Protein AF-A0AAD4QXU1-F1 (afdb_monomer)

pLDDT: mean 72.32, std 14.06, range [35.84, 91.19]

Sequence (161 aa):
MSSNSGPKRVSSQSSTFWQMTSQSILILLACIIAISSIPACDALACYVSEGDLAVIEENPEWTYCVMTPKTGSKANGTRFGVGPKNDDLGFINANFNVNMPFYRLIAFCYLEKYNLHLLMRASAEVTLRCICNYDLCNAETELYKYFATLGEESMFRGDRK

Secondary structure (DSSP, 8-state):
-----PPPPPPS-HHHHHHHHHHHHHHHHHHHHHHHTS---PPPEEEEEETTEEEEEE-TT--EEEEEPPSSSS-PPEEEEE-TTTS-HHHHHHHHT--BTTB---EEEEEEEE-THHHH-PPPEEEEEEEESSHHHHH-TTHHHHHHHHHHHHHHHHT--

Foldseek 3Di:
DDDDDDDDDDDPPPPVVVVVVVVVVVVVVVVVVVVVPPPPPQFDWAFADDDQDTDIDGDNQFQKKKWWADADDDGGTGIDTDHPVRDDCPVVCVVQVPDDPPDGDFKDKDKDWAPCCVPPVDDIDIIIMMIGRDCVVRPDPCVSVVVNVVVVVVVVVVPPD

Organism: NCBI:txid166010

Nearest PDB structures (foldseek):
  5a76-assembly4_G  TM=4.125E-01  e=1.089E+00  Human gammaherpesvirus 8
  8d96-assembly1_C  TM=2.150E-01  e=1.027E+00  Homo sapiens

Structure (mmCIF, N/CA/C/O backbone):
data_AF-A0AAD4QXU1-F1
#
_entry.id   AF-A0AAD4QXU1-F1
#
loop_
_atom_site.group_PDB
_atom_site.id
_atom_site.type_symbol
_atom_site.label_atom_id
_atom_site.label_alt_id
_atom_site.label_comp_id
_atom_site.label_asym_id
_atom_site.label_entity_id
_atom_site.label_seq_id
_atom_site.pdbx_PDB_ins_code
_atom_site.Cartn_x
_atom_site.Cartn_y
_atom_site.Cartn_z
_atom_site.occupancy
_atom_site.B_iso_or_equiv
_atom_site.auth_seq_id
_atom_site.auth_comp_id
_atom_site.auth_asym_id
_atom_site.auth_atom_id
_atom_site.pdbx_PDB_model_num
ATOM 1 N N . MET A 1 1 ? 79.112 -15.560 -65.869 1.00 43.59 1 MET A N 1
ATOM 2 C CA . MET A 1 1 ? 78.448 -15.058 -64.646 1.00 43.59 1 MET A CA 1
ATOM 3 C C . MET A 1 1 ? 76.968 -15.381 -64.778 1.00 43.59 1 MET A C 1
ATOM 5 O O . MET A 1 1 ? 76.332 -14.836 -65.667 1.00 43.59 1 MET A O 1
ATOM 9 N N . SER A 1 2 ? 76.472 -16.354 -64.010 1.00 42.34 2 SER A N 1
ATOM 10 C CA . SER A 1 2 ? 75.096 -16.866 -64.109 1.00 42.34 2 SER A CA 1
ATOM 11 C C . SER A 1 2 ? 74.247 -16.232 -63.006 1.00 42.34 2 SER A C 1
ATOM 13 O O . SER A 1 2 ? 74.587 -16.367 -61.833 1.00 42.34 2 SER A O 1
ATOM 15 N N . SER A 1 3 ? 73.194 -15.505 -63.381 1.00 45.94 3 SER A N 1
ATOM 16 C CA . SER A 1 3 ? 72.245 -14.876 -62.454 1.00 45.94 3 SER A CA 1
ATOM 17 C C . SER A 1 3 ? 71.075 -15.828 -62.221 1.00 45.94 3 SER A C 1
ATOM 19 O O . SER A 1 3 ? 70.400 -16.215 -63.172 1.00 45.94 3 SER A O 1
ATOM 21 N N . ASN A 1 4 ? 70.860 -16.224 -60.968 1.00 50.38 4 ASN A N 1
ATOM 22 C CA . ASN A 1 4 ? 69.797 -17.134 -60.557 1.00 50.38 4 ASN A CA 1
ATOM 23 C C . ASN A 1 4 ? 68.785 -16.343 -59.710 1.00 50.38 4 ASN A C 1
ATOM 25 O O . ASN A 1 4 ? 69.089 -15.964 -58.580 1.00 50.38 4 ASN A O 1
ATOM 29 N N . SER A 1 5 ? 67.602 -16.048 -60.254 1.00 55.53 5 SER A N 1
ATOM 30 C CA . SER A 1 5 ? 66.520 -15.359 -59.536 1.00 55.53 5 SER A CA 1
ATOM 31 C C . SER A 1 5 ? 65.493 -16.370 -59.028 1.00 55.53 5 SER A C 1
ATOM 33 O O . SER A 1 5 ? 64.634 -16.828 -59.780 1.00 55.53 5 SER A O 1
ATOM 35 N N . GLY A 1 6 ? 65.592 -16.718 -57.745 1.00 55.97 6 GLY A N 1
ATOM 36 C CA . GLY A 1 6 ? 64.597 -17.528 -57.040 1.00 55.97 6 GLY A CA 1
ATOM 37 C C . GLY A 1 6 ? 63.299 -16.755 -56.732 1.00 55.97 6 GLY A C 1
ATOM 38 O O . GLY A 1 6 ? 63.322 -15.524 -56.635 1.00 55.97 6 GLY A O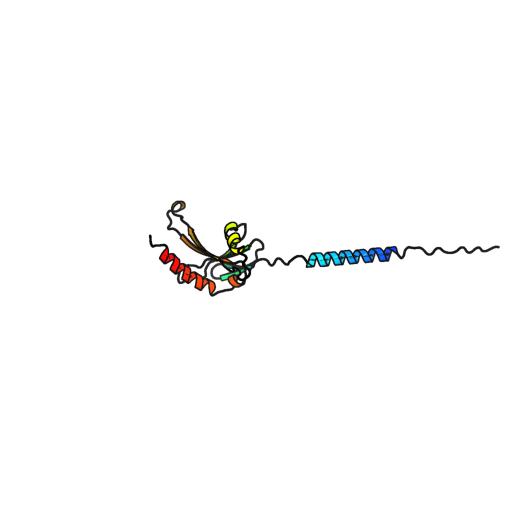 1
ATOM 39 N N . PRO A 1 7 ? 62.160 -17.452 -56.557 1.00 55.56 7 PRO A N 1
ATOM 40 C CA . PRO A 1 7 ? 60.860 -16.820 -56.356 1.00 55.56 7 PRO A CA 1
ATOM 41 C C . PRO A 1 7 ? 60.697 -16.290 -54.923 1.00 55.56 7 PRO A C 1
ATOM 43 O O . PRO A 1 7 ? 61.003 -16.968 -53.941 1.00 55.56 7 PRO A O 1
ATOM 46 N N . LYS A 1 8 ? 60.168 -15.066 -54.801 1.00 58.03 8 LYS A N 1
ATOM 47 C CA . LYS A 1 8 ? 59.802 -14.445 -53.520 1.00 58.03 8 LYS A CA 1
ATOM 48 C C . LYS A 1 8 ? 58.532 -15.105 -52.966 1.00 58.03 8 LYS A C 1
ATOM 50 O O . LYS A 1 8 ? 57.484 -15.054 -53.603 1.00 58.03 8 LYS A O 1
ATOM 55 N N . ARG A 1 9 ? 58.615 -15.695 -51.766 1.00 56.28 9 ARG A N 1
ATOM 56 C CA . ARG A 1 9 ? 57.444 -16.131 -50.983 1.00 56.28 9 ARG A CA 1
ATOM 57 C C . ARG A 1 9 ? 56.621 -14.909 -50.572 1.00 56.28 9 ARG A C 1
ATOM 59 O O . ARG A 1 9 ? 57.121 -14.057 -49.844 1.00 56.28 9 ARG A O 1
ATOM 66 N N . VAL A 1 10 ? 55.364 -14.861 -51.000 1.00 59.19 10 VAL A N 1
ATOM 67 C CA . VAL A 1 10 ? 54.347 -13.949 -50.459 1.00 59.19 10 VAL A CA 1
ATOM 68 C C . VAL A 1 10 ? 53.849 -14.545 -49.139 1.00 59.19 10 VAL A C 1
ATOM 70 O O . VAL A 1 10 ? 53.442 -15.705 -49.090 1.00 59.19 10 VAL A O 1
ATOM 73 N N . SER A 1 11 ? 53.972 -13.784 -48.054 1.00 56.53 11 SER A N 1
ATOM 74 C CA . SER A 1 11 ? 53.667 -14.195 -46.683 1.00 56.53 11 SER A CA 1
ATOM 75 C C . SER A 1 11 ? 52.157 -14.277 -46.423 1.00 56.53 11 SER A C 1
ATOM 77 O O . SER A 1 11 ? 51.398 -13.359 -46.724 1.00 56.53 11 SER A O 1
ATOM 79 N N . SER A 1 12 ? 51.719 -15.376 -45.802 1.00 53.91 12 SER A N 1
ATOM 80 C CA . SER A 1 12 ? 50.328 -15.690 -45.435 1.00 53.91 12 SER A CA 1
ATOM 81 C C . SER A 1 12 ? 49.829 -14.938 -44.184 1.00 53.91 12 SER A C 1
ATOM 83 O O . SER A 1 12 ? 49.201 -15.532 -43.311 1.00 53.91 12 SER A O 1
ATOM 85 N N . GLN A 1 13 ? 50.162 -13.654 -44.034 1.00 53.97 13 GLN A N 1
ATOM 86 C CA . GLN A 1 13 ? 49.858 -12.886 -42.814 1.00 53.97 13 GLN A CA 1
ATOM 87 C C . GLN A 1 13 ? 48.540 -12.097 -42.872 1.00 53.97 13 GLN A C 1
ATOM 89 O O . GLN A 1 13 ? 48.105 -11.577 -41.850 1.00 53.97 13 GLN A O 1
ATOM 94 N N . SER A 1 14 ? 47.872 -12.011 -44.026 1.00 54.12 14 SER A N 1
ATOM 95 C CA . SER A 1 14 ? 46.643 -11.215 -44.156 1.00 54.12 14 SER A CA 1
ATOM 96 C C . SER A 1 14 ? 45.371 -11.934 -43.694 1.00 54.12 14 SER A C 1
ATOM 98 O O . SER A 1 14 ? 44.397 -11.263 -43.372 1.00 54.12 14 SER A O 1
ATOM 100 N N . SER A 1 15 ? 45.342 -13.269 -43.628 1.00 54.56 15 SER A N 1
ATOM 101 C CA . SER A 1 15 ? 44.111 -14.028 -43.345 1.00 54.56 15 SER A CA 1
ATOM 102 C C . SER A 1 15 ? 43.728 -14.078 -41.862 1.00 54.56 15 SER A C 1
ATOM 104 O O . SER A 1 15 ? 42.543 -14.141 -41.541 1.00 54.56 15 SER A O 1
ATOM 106 N N . THR A 1 16 ? 44.697 -13.999 -40.950 1.00 54.22 16 THR A N 1
ATOM 107 C CA . THR A 1 16 ? 44.458 -14.058 -39.497 1.00 54.22 16 THR A CA 1
ATOM 108 C C . THR A 1 16 ? 43.885 -12.754 -38.939 1.00 54.22 16 THR A C 1
ATOM 110 O O . THR A 1 16 ? 43.084 -12.782 -38.006 1.00 54.22 16 THR A O 1
ATOM 113 N N . PHE A 1 17 ? 44.222 -11.610 -39.541 1.00 53.94 17 PHE A N 1
ATOM 114 C CA . PHE A 1 17 ? 43.748 -10.297 -39.091 1.00 53.94 17 PHE A CA 1
ATOM 115 C C . PHE A 1 17 ? 42.233 -10.107 -39.307 1.00 53.94 17 PHE A C 1
ATOM 117 O O . PHE A 1 17 ? 41.547 -9.580 -38.435 1.00 53.94 17 PHE A O 1
ATOM 124 N N . TRP A 1 18 ? 41.681 -10.618 -40.414 1.00 51.47 18 TRP A N 1
ATOM 125 C CA . TRP A 1 18 ? 40.233 -10.589 -40.682 1.00 51.47 18 TRP A CA 1
ATOM 126 C C . TRP A 1 18 ? 39.431 -11.576 -39.816 1.00 51.47 18 TRP A C 1
ATOM 128 O O . TRP A 1 18 ? 38.261 -11.333 -39.525 1.00 51.47 18 TRP A O 1
ATOM 138 N N . GLN A 1 19 ? 40.048 -12.672 -39.359 1.00 59.00 19 GLN A N 1
ATOM 139 C CA . GLN A 1 19 ? 39.394 -13.626 -38.453 1.00 59.00 19 GLN A CA 1
ATOM 140 C C . GLN A 1 19 ? 39.253 -13.081 -37.023 1.00 59.00 19 GLN A C 1
ATOM 142 O O . GLN A 1 19 ? 38.236 -13.334 -36.377 1.00 59.00 19 GLN A O 1
ATOM 147 N N . MET A 1 20 ? 40.219 -12.293 -36.536 1.00 57.62 20 MET A N 1
ATOM 148 C CA . MET A 1 20 ? 40.159 -11.710 -35.186 1.00 57.62 20 MET A CA 1
ATOM 149 C C . MET A 1 20 ? 39.104 -10.599 -35.055 1.00 57.62 20 MET A C 1
ATOM 151 O O . MET A 1 20 ? 38.430 -10.495 -34.026 1.00 57.62 20 MET A O 1
ATOM 155 N N . THR A 1 21 ? 38.903 -9.787 -36.095 1.00 63.03 21 THR A N 1
ATOM 156 C CA . THR A 1 21 ? 37.897 -8.710 -36.078 1.00 63.03 21 THR A CA 1
ATOM 157 C C . THR A 1 21 ? 36.467 -9.250 -36.158 1.00 63.03 21 THR A C 1
ATOM 159 O O . THR A 1 21 ? 35.589 -8.760 -35.448 1.00 63.03 21 THR A O 1
ATOM 162 N N . SER A 1 22 ? 36.233 -10.315 -36.933 1.00 66.62 22 SER A N 1
ATOM 163 C CA . SER A 1 22 ? 34.914 -10.953 -37.053 1.00 66.62 22 SER A CA 1
ATOM 164 C C . SER A 1 22 ? 34.420 -11.576 -35.743 1.00 66.62 22 SER A C 1
ATOM 166 O O . SER A 1 22 ? 33.237 -11.449 -35.428 1.00 66.62 22 SER A O 1
ATOM 168 N N . GLN A 1 23 ? 35.295 -12.229 -34.970 1.00 74.75 23 GLN A N 1
ATOM 169 C CA . GLN A 1 23 ? 34.904 -12.806 -33.676 1.00 74.75 23 GLN A CA 1
ATOM 170 C C . GLN A 1 23 ? 34.597 -11.725 -32.637 1.00 74.75 23 GLN A C 1
ATOM 172 O O . GLN A 1 23 ? 33.653 -11.861 -31.862 1.00 74.75 23 GLN A O 1
ATOM 177 N N . SER A 1 24 ? 35.345 -10.623 -32.668 1.00 80.56 24 SER A N 1
ATOM 178 C CA . SER A 1 24 ? 35.163 -9.511 -31.731 1.00 80.56 24 SER A CA 1
ATOM 179 C C . SER A 1 24 ? 33.801 -8.826 -31.918 1.00 80.56 24 SER A C 1
ATOM 181 O O . SER A 1 24 ? 33.140 -8.489 -30.940 1.00 80.56 24 SER A O 1
ATOM 183 N N . ILE A 1 25 ? 33.339 -8.686 -33.168 1.00 84.12 25 ILE A N 1
ATOM 184 C CA . ILE A 1 25 ? 32.025 -8.108 -33.494 1.00 84.12 25 ILE A CA 1
ATOM 185 C C . ILE A 1 25 ? 30.879 -9.014 -33.020 1.00 84.12 25 ILE A C 1
ATOM 187 O O . ILE A 1 25 ? 29.903 -8.517 -32.462 1.00 84.12 25 ILE A O 1
ATOM 191 N N . LEU A 1 26 ? 30.999 -10.334 -33.200 1.00 84.94 26 LEU A N 1
ATOM 192 C CA . LEU A 1 26 ? 29.975 -11.293 -32.765 1.00 84.94 26 LEU A CA 1
ATOM 193 C C . LEU A 1 26 ? 29.814 -11.320 -31.241 1.00 84.94 26 LEU A C 1
ATOM 195 O O . LEU A 1 26 ? 28.688 -11.369 -30.750 1.00 84.94 26 LEU A O 1
ATOM 199 N N . ILE A 1 27 ? 30.920 -11.232 -30.497 1.00 87.56 27 ILE A N 1
ATOM 200 C CA . ILE A 1 27 ? 30.891 -11.140 -29.030 1.00 87.56 27 ILE A CA 1
ATOM 201 C C . ILE A 1 27 ? 30.205 -9.841 -28.595 1.00 87.56 27 ILE A C 1
ATOM 203 O O . ILE A 1 27 ? 29.340 -9.869 -27.722 1.00 87.56 27 ILE A O 1
ATOM 207 N N . LEU A 1 28 ? 30.524 -8.715 -29.240 1.00 86.88 28 LEU A N 1
ATOM 208 C CA . LEU A 1 28 ? 29.908 -7.426 -28.923 1.00 86.88 28 LEU A CA 1
ATOM 209 C C . LEU A 1 28 ? 28.386 -7.446 -29.150 1.00 86.88 28 LEU A C 1
ATOM 211 O O . LEU A 1 28 ? 27.625 -6.976 -28.307 1.00 86.88 28 LEU A O 1
ATOM 215 N N . LEU A 1 29 ? 27.939 -8.037 -30.263 1.00 88.44 29 LEU A N 1
ATOM 216 C CA . LEU A 1 29 ? 26.520 -8.204 -30.591 1.00 88.44 29 LEU A CA 1
ATOM 217 C C . LEU A 1 29 ? 25.798 -9.105 -29.583 1.00 88.44 29 LEU A C 1
ATOM 219 O O . LEU A 1 29 ? 24.711 -8.756 -29.126 1.00 88.44 29 LEU A O 1
ATOM 223 N N . ALA A 1 30 ? 26.414 -10.222 -29.190 1.00 88.06 30 ALA A N 1
ATOM 224 C CA . ALA A 1 30 ? 25.865 -11.105 -28.164 1.00 88.06 30 ALA A CA 1
ATOM 225 C C . ALA A 1 30 ? 25.725 -10.390 -26.808 1.00 88.06 30 ALA A C 1
ATOM 227 O O . ALA A 1 30 ? 24.705 -10.547 -26.138 1.00 88.06 30 ALA A O 1
ATOM 228 N N . CYS A 1 31 ? 26.694 -9.549 -26.429 1.00 87.06 31 CYS A N 1
ATOM 229 C CA . CYS A 1 31 ? 26.612 -8.738 -25.215 1.00 87.06 31 CYS A CA 1
ATOM 230 C C . CYS A 1 31 ? 25.475 -7.706 -25.272 1.00 87.06 31 CYS A C 1
ATOM 232 O O . CYS A 1 31 ? 24.747 -7.565 -24.296 1.00 87.06 31 CYS A O 1
ATOM 234 N N . ILE A 1 32 ? 25.272 -7.017 -26.400 1.00 87.00 32 ILE A N 1
ATOM 235 C CA . ILE A 1 32 ? 24.180 -6.035 -26.548 1.00 87.00 32 ILE A CA 1
ATOM 236 C C . ILE A 1 32 ? 22.807 -6.720 -26.453 1.00 87.00 32 ILE A C 1
ATOM 238 O O . ILE A 1 32 ? 21.900 -6.212 -25.789 1.00 87.00 32 ILE A O 1
ATOM 242 N N . ILE A 1 33 ? 22.655 -7.897 -27.068 1.00 86.25 33 ILE A N 1
ATOM 243 C CA . ILE A 1 33 ? 21.421 -8.692 -26.977 1.00 86.25 33 ILE A CA 1
ATOM 244 C C . ILE A 1 33 ? 21.185 -9.149 -25.530 1.00 86.25 33 ILE A C 1
ATOM 246 O O . ILE A 1 33 ? 20.078 -9.013 -25.019 1.00 86.25 33 ILE A O 1
ATOM 250 N N . ALA A 1 34 ? 22.228 -9.612 -24.835 1.00 83.62 34 ALA A N 1
ATOM 251 C CA . ALA A 1 34 ? 22.117 -10.008 -23.433 1.00 83.62 34 ALA A CA 1
ATOM 252 C C . ALA A 1 34 ? 21.718 -8.830 -22.523 1.00 83.62 34 ALA A C 1
ATOM 254 O O . ALA A 1 34 ? 20.830 -8.979 -21.687 1.00 83.62 34 ALA A O 1
ATOM 255 N N . ILE A 1 35 ? 22.306 -7.645 -22.719 1.00 81.75 35 ILE A N 1
ATOM 256 C CA . ILE A 1 35 ? 22.004 -6.449 -21.913 1.00 81.75 35 ILE A CA 1
ATOM 257 C C . ILE A 1 35 ? 20.577 -5.946 -22.171 1.00 81.75 35 ILE A C 1
ATOM 259 O O . ILE A 1 35 ? 19.877 -5.590 -21.230 1.00 81.75 35 ILE A O 1
ATOM 263 N N . SER A 1 36 ? 20.117 -5.959 -23.426 1.00 76.94 36 SER A N 1
ATOM 264 C CA . SER A 1 36 ? 18.747 -5.542 -23.778 1.00 76.94 36 SER A CA 1
ATOM 265 C C . SER A 1 36 ? 17.662 -6.531 -23.339 1.00 76.94 36 SER A C 1
ATOM 267 O O . SER A 1 36 ? 16.491 -6.167 -23.293 1.00 76.94 36 SER A O 1
ATOM 269 N N . SER A 1 37 ? 18.038 -7.764 -22.988 1.00 73.75 37 SER A N 1
ATOM 270 C CA . SER A 1 37 ? 17.118 -8.775 -22.454 1.00 73.75 37 SER A CA 1
ATOM 271 C C . SER A 1 37 ? 16.930 -8.721 -20.935 1.00 73.75 37 SER A C 1
ATOM 273 O O . SER A 1 37 ? 16.131 -9.489 -20.399 1.00 73.75 37 SER A O 1
ATOM 275 N N . ILE A 1 38 ? 17.632 -7.825 -20.232 1.00 75.62 38 ILE A N 1
ATOM 276 C CA . ILE A 1 38 ? 17.390 -7.591 -18.807 1.00 75.62 38 ILE A CA 1
ATOM 277 C C . ILE A 1 38 ? 16.094 -6.775 -18.706 1.00 75.62 38 ILE A C 1
ATOM 279 O O . ILE A 1 38 ? 16.072 -5.640 -19.189 1.00 75.62 38 ILE A O 1
ATOM 283 N N . PRO A 1 39 ? 15.006 -7.316 -18.128 1.00 66.88 39 PRO A N 1
ATOM 284 C CA . PRO A 1 39 ? 13.792 -6.538 -17.932 1.00 66.88 39 PRO A CA 1
ATOM 285 C C . PRO A 1 39 ? 14.134 -5.301 -17.100 1.00 66.88 39 PRO A C 1
ATOM 287 O O . PRO A 1 39 ? 14.783 -5.417 -16.057 1.00 66.88 39 PRO A O 1
ATOM 290 N N . ALA A 1 40 ? 13.722 -4.123 -17.574 1.00 60.91 40 ALA A N 1
ATOM 291 C CA . ALA A 1 40 ? 13.774 -2.916 -16.766 1.00 60.91 40 ALA A CA 1
ATOM 292 C C . ALA A 1 40 ? 12.937 -3.182 -15.510 1.00 60.91 40 ALA A C 1
ATOM 294 O O . ALA A 1 40 ? 11.732 -3.423 -15.592 1.00 60.91 40 ALA A O 1
ATOM 295 N N . CYS A 1 41 ? 13.606 -3.255 -14.363 1.00 60.62 41 CYS A N 1
ATOM 296 C CA . CYS A 1 41 ? 12.940 -3.363 -13.080 1.00 60.62 41 CYS A CA 1
ATOM 297 C C . CYS A 1 41 ? 12.528 -1.939 -12.715 1.00 60.62 41 CYS A C 1
ATOM 299 O O . CYS A 1 41 ? 13.311 -1.218 -12.097 1.00 60.62 41 CYS A O 1
ATOM 301 N N . ASP A 1 42 ? 11.362 -1.505 -13.195 1.00 66.88 42 ASP A N 1
ATOM 302 C CA . ASP A 1 42 ? 10.776 -0.253 -12.727 1.00 66.88 42 ASP A CA 1
ATOM 303 C C . ASP A 1 42 ? 10.586 -0.393 -11.214 1.00 66.88 42 ASP A C 1
ATOM 305 O O . ASP A 1 42 ? 9.891 -1.295 -10.733 1.00 66.88 42 ASP A O 1
ATOM 309 N N . ALA A 1 43 ? 11.298 0.441 -10.456 1.00 70.44 43 ALA A N 1
ATOM 310 C CA . ALA A 1 43 ? 11.132 0.491 -9.016 1.00 70.44 43 ALA A CA 1
ATOM 311 C C . ALA A 1 43 ? 9.721 1.009 -8.721 1.00 70.44 43 ALA A C 1
ATOM 313 O O . ALA A 1 43 ? 9.257 1.961 -9.346 1.00 70.44 43 ALA A O 1
ATOM 314 N N . LEU A 1 44 ? 9.028 0.371 -7.780 1.00 81.50 44 LEU A N 1
ATOM 315 C CA . LEU A 1 44 ? 7.690 0.797 -7.391 1.00 81.50 44 LEU A CA 1
ATOM 316 C C . LEU A 1 44 ? 7.751 2.207 -6.781 1.00 81.50 44 LEU A C 1
ATOM 318 O O . LEU A 1 44 ? 8.489 2.439 -5.819 1.00 81.50 44 LEU A O 1
ATOM 322 N N . ALA A 1 45 ? 6.945 3.122 -7.320 1.00 85.12 45 ALA A N 1
ATOM 323 C CA . ALA A 1 45 ? 6.798 4.485 -6.824 1.00 85.12 45 ALA A CA 1
ATOM 324 C C . ALA A 1 45 ? 5.536 4.594 -5.953 1.00 85.12 45 ALA A C 1
ATOM 326 O O . ALA A 1 45 ? 4.422 4.382 -6.435 1.00 85.12 45 ALA A O 1
ATOM 327 N N . CYS A 1 46 ? 5.682 4.939 -4.674 1.00 85.38 46 CYS A N 1
ATOM 328 C CA . CYS A 1 46 ? 4.561 5.096 -3.744 1.00 85.38 46 CYS A CA 1
ATOM 329 C C . CYS A 1 46 ? 4.349 6.565 -3.373 1.00 85.38 46 CYS A C 1
ATOM 331 O O . CYS A 1 46 ? 5.310 7.312 -3.210 1.00 85.38 46 CYS A O 1
ATOM 333 N N . TYR A 1 47 ? 3.095 6.974 -3.145 1.00 84.94 47 TYR A N 1
ATOM 334 C CA . TYR A 1 47 ? 2.862 8.229 -2.428 1.00 84.94 47 TYR A CA 1
ATOM 335 C C . TYR A 1 47 ? 3.197 8.038 -0.952 1.00 84.94 47 TYR A C 1
ATOM 337 O O . TYR A 1 47 ? 2.716 7.099 -0.317 1.00 84.94 47 TYR A O 1
ATOM 345 N N . VAL A 1 48 ? 3.972 8.959 -0.401 1.00 82.88 48 VAL A N 1
ATOM 346 C CA . VAL A 1 48 ? 4.351 9.016 1.004 1.00 82.88 48 VAL A CA 1
ATOM 347 C C . VAL A 1 48 ? 3.787 10.299 1.601 1.00 82.88 48 VAL A C 1
ATOM 349 O O . VAL A 1 48 ? 3.904 11.379 1.017 1.00 82.88 48 VAL A O 1
ATOM 352 N N . SER A 1 49 ? 3.107 10.179 2.740 1.00 82.88 49 SER A N 1
ATOM 353 C CA . SER A 1 49 ? 2.573 11.343 3.451 1.00 82.88 49 SER A CA 1
ATOM 354 C C . SER A 1 49 ? 3.687 12.015 4.261 1.00 82.88 49 SER A C 1
ATOM 356 O O . SER A 1 49 ? 4.065 11.518 5.321 1.00 82.88 49 SER A O 1
ATOM 358 N N . GLU A 1 50 ? 4.173 13.167 3.796 1.00 79.75 50 GLU A N 1
ATOM 359 C CA . GLU A 1 50 ? 5.104 14.036 4.523 1.00 79.75 50 GLU A CA 1
ATOM 360 C C . GLU A 1 50 ? 4.354 15.265 5.059 1.00 79.75 50 GLU A C 1
ATOM 362 O O . GLU A 1 50 ? 4.101 16.246 4.354 1.00 79.75 50 GLU A O 1
ATOM 367 N N . GLY A 1 51 ? 3.951 15.207 6.332 1.00 76.88 51 GLY A N 1
ATOM 368 C CA . GLY A 1 51 ? 3.107 16.241 6.935 1.00 76.88 51 GLY A CA 1
ATOM 369 C C . GLY A 1 51 ? 1.720 16.284 6.284 1.00 76.88 51 GLY A C 1
ATOM 370 O O . GLY A 1 51 ? 1.003 15.285 6.292 1.00 76.88 51 GLY A O 1
ATOM 371 N N . ASP A 1 52 ? 1.346 17.440 5.728 1.00 69.19 52 ASP A N 1
ATOM 372 C CA . ASP A 1 52 ? 0.067 17.632 5.026 1.00 69.19 52 ASP A CA 1
ATOM 373 C C . ASP A 1 52 ? 0.148 17.333 3.515 1.00 69.19 52 ASP A C 1
ATOM 375 O O . ASP A 1 52 ? -0.876 17.354 2.822 1.00 69.19 52 ASP A O 1
ATOM 379 N N . LEU A 1 53 ? 1.348 17.047 2.995 1.00 71.31 53 LEU A N 1
ATOM 380 C CA . LEU A 1 53 ? 1.609 16.823 1.574 1.00 71.31 53 LEU A CA 1
ATOM 381 C C . LEU A 1 53 ? 1.782 15.333 1.259 1.00 71.31 53 LEU A C 1
ATOM 383 O O . LEU A 1 53 ? 2.202 14.541 2.100 1.00 71.31 53 LEU A O 1
ATOM 387 N N . ALA A 1 54 ? 1.465 14.961 0.019 1.00 76.06 54 ALA A N 1
ATOM 388 C CA . ALA A 1 54 ? 1.789 13.652 -0.535 1.00 76.06 54 ALA A CA 1
ATOM 389 C C . ALA A 1 54 ? 2.916 13.823 -1.560 1.00 76.06 54 ALA A C 1
ATOM 391 O O . ALA A 1 54 ? 2.737 14.531 -2.553 1.00 76.06 54 ALA A O 1
ATOM 392 N N . VAL A 1 55 ? 4.058 13.189 -1.310 1.00 84.31 55 VAL A N 1
ATOM 393 C CA . VAL A 1 55 ? 5.210 13.145 -2.224 1.00 84.31 55 VAL A CA 1
ATOM 394 C C . VAL A 1 55 ? 5.297 11.762 -2.857 1.00 84.31 55 VAL A C 1
ATOM 396 O O . VAL A 1 55 ? 4.829 10.800 -2.263 1.00 84.31 55 VAL A O 1
ATOM 399 N N . ILE A 1 56 ? 5.847 11.647 -4.063 1.00 85.38 56 ILE A N 1
ATOM 400 C CA . ILE A 1 56 ? 6.105 10.342 -4.686 1.00 85.38 56 ILE A CA 1
ATOM 401 C C . ILE A 1 56 ? 7.539 9.946 -4.341 1.00 85.38 56 ILE A C 1
ATOM 403 O O . ILE A 1 56 ? 8.460 10.715 -4.609 1.00 85.38 56 ILE A O 1
ATOM 407 N N . GLU A 1 57 ? 7.715 8.765 -3.758 1.00 87.81 57 GLU A N 1
ATOM 408 C CA . GLU A 1 57 ? 9.017 8.190 -3.427 1.00 87.81 57 GLU A CA 1
ATOM 409 C C . GLU A 1 57 ? 9.170 6.824 -4.101 1.00 87.81 57 GLU A C 1
ATOM 411 O O . GLU A 1 57 ? 8.263 5.989 -4.069 1.00 87.81 57 GLU A O 1
ATOM 416 N N . GLU A 1 58 ? 10.332 6.600 -4.706 1.00 86.56 58 GLU A N 1
ATOM 417 C CA . GLU A 1 58 ? 10.712 5.331 -5.317 1.00 86.56 58 GLU A CA 1
ATOM 418 C C . GLU A 1 58 ? 11.687 4.596 -4.407 1.00 86.56 58 GLU A C 1
ATOM 420 O O . GLU A 1 58 ? 12.727 5.135 -4.021 1.00 86.56 58 GLU A O 1
ATOM 425 N N . ASN A 1 59 ? 11.378 3.340 -4.095 1.00 86.38 59 ASN A N 1
ATOM 426 C CA . ASN A 1 59 ? 12.271 2.502 -3.311 1.00 86.38 59 ASN A CA 1
ATOM 427 C C . ASN A 1 59 ? 12.263 1.069 -3.861 1.00 86.38 59 ASN A C 1
ATOM 429 O O . ASN A 1 59 ? 11.219 0.412 -3.839 1.00 86.38 59 ASN A O 1
ATOM 433 N N . PRO A 1 60 ? 13.416 0.541 -4.312 1.00 86.25 60 PRO A N 1
ATOM 434 C CA . PRO A 1 60 ? 13.491 -0.796 -4.900 1.00 86.25 60 PRO A CA 1
ATOM 435 C C . PRO A 1 60 ? 13.217 -1.920 -3.890 1.00 86.25 60 PRO A C 1
ATOM 437 O O . PRO A 1 60 ? 13.027 -3.067 -4.283 1.00 86.25 60 PRO A O 1
ATOM 440 N N . GLU A 1 61 ? 13.224 -1.621 -2.590 1.00 87.81 61 GLU A N 1
ATOM 441 C CA . GLU A 1 61 ? 12.919 -2.591 -1.539 1.00 87.81 61 GLU A CA 1
ATOM 442 C C . GLU A 1 61 ? 11.418 -2.706 -1.260 1.00 87.81 61 GLU A C 1
ATOM 444 O O . GLU A 1 61 ? 10.999 -3.628 -0.556 1.00 87.81 61 GLU A O 1
ATOM 449 N N . TRP A 1 62 ? 10.603 -1.792 -1.792 1.00 89.94 62 TRP A N 1
ATOM 450 C CA . TRP A 1 62 ? 9.156 -1.838 -1.647 1.00 89.94 62 TRP A CA 1
ATOM 451 C C . TRP A 1 62 ? 8.524 -2.732 -2.705 1.00 89.94 62 TRP A C 1
ATOM 453 O O . TRP A 1 62 ? 8.882 -2.732 -3.878 1.00 89.94 62 TRP A O 1
ATOM 463 N N . THR A 1 63 ? 7.557 -3.521 -2.258 1.00 89.25 63 THR A N 1
ATOM 464 C CA . THR A 1 63 ? 6.771 -4.435 -3.092 1.00 89.25 63 THR A CA 1
ATOM 465 C C . THR A 1 63 ? 5.334 -3.946 -3.243 1.00 89.25 63 THR A C 1
ATOM 467 O O . THR A 1 63 ? 4.675 -4.268 -4.229 1.00 89.25 63 THR A O 1
ATOM 470 N N . TYR A 1 64 ? 4.849 -3.157 -2.282 1.00 89.56 64 TYR A N 1
ATOM 471 C CA . TYR A 1 64 ? 3.497 -2.619 -2.287 1.00 89.56 64 TYR A CA 1
ATOM 472 C C . TYR A 1 64 ? 3.467 -1.194 -1.756 1.00 89.56 64 TYR A C 1
ATOM 474 O O . TYR A 1 64 ? 4.337 -0.776 -0.995 1.00 89.56 64 TYR A O 1
ATOM 482 N N . CYS A 1 65 ? 2.404 -0.484 -2.099 1.00 88.88 65 CYS A N 1
ATOM 483 C CA . CYS A 1 65 ? 2.070 0.792 -1.499 1.00 88.88 65 CYS A CA 1
ATOM 484 C C . CYS A 1 65 ? 0.845 0.629 -0.609 1.00 88.88 65 CYS A C 1
ATOM 486 O O . CYS A 1 65 ? -0.075 -0.137 -0.910 1.00 88.88 65 CYS A O 1
ATOM 488 N N . VAL A 1 66 ? 0.849 1.347 0.504 1.00 87.75 66 VAL A N 1
ATOM 489 C CA . VAL A 1 66 ? -0.166 1.269 1.543 1.00 87.75 66 VAL A CA 1
ATOM 490 C C . VAL A 1 66 ? -0.833 2.619 1.697 1.00 87.75 66 VAL A C 1
ATOM 492 O O . VAL A 1 66 ? -0.176 3.658 1.707 1.00 87.75 66 VAL A O 1
ATOM 495 N N . MET A 1 67 ? -2.149 2.582 1.864 1.00 84.75 67 MET A N 1
ATOM 496 C CA . MET A 1 67 ? -2.958 3.719 2.258 1.00 84.75 67 MET A CA 1
ATOM 497 C C . MET A 1 67 ? -3.806 3.348 3.472 1.00 84.75 67 MET A C 1
ATOM 499 O O . MET A 1 67 ? -4.579 2.391 3.448 1.00 84.75 67 MET A O 1
ATOM 503 N N . THR A 1 68 ? -3.704 4.166 4.509 1.00 82.75 68 THR A N 1
ATOM 504 C CA . THR A 1 68 ? -4.515 4.084 5.718 1.00 82.75 68 THR A CA 1
ATOM 505 C C . THR A 1 68 ? -5.365 5.351 5.799 1.00 82.75 68 THR A C 1
ATOM 507 O O . THR A 1 68 ? -4.841 6.425 6.119 1.00 82.75 68 THR A O 1
ATOM 510 N N . PRO A 1 69 ? -6.666 5.294 5.461 1.00 75.06 69 PRO A N 1
ATOM 511 C CA . PRO A 1 69 ? -7.551 6.440 5.623 1.00 75.06 69 PRO A CA 1
ATOM 512 C C . PRO A 1 69 ? -7.617 6.858 7.093 1.00 75.06 69 PRO A C 1
ATOM 514 O O . PRO A 1 69 ? -7.701 6.026 7.996 1.00 75.06 69 PRO A O 1
ATOM 517 N N . LYS A 1 70 ? -7.608 8.170 7.332 1.00 71.69 70 LYS A N 1
ATOM 518 C CA . LYS A 1 70 ? -7.879 8.719 8.657 1.00 71.69 70 LYS A CA 1
ATOM 519 C C . LYS A 1 70 ? -9.390 8.768 8.868 1.00 71.69 70 LYS A C 1
ATOM 521 O O . LYS A 1 70 ? -10.135 9.090 7.947 1.00 71.69 70 LYS A O 1
ATOM 526 N N . THR A 1 71 ? -9.841 8.456 10.073 1.00 60.78 71 THR A N 1
ATOM 527 C CA . THR A 1 71 ? -11.259 8.530 10.441 1.00 60.78 71 THR A CA 1
ATOM 528 C C . THR A 1 71 ? -11.624 9.961 10.842 1.00 60.78 71 THR A C 1
ATOM 530 O O . THR A 1 71 ? -10.947 10.550 11.690 1.00 60.78 71 THR A O 1
ATOM 533 N N . GLY A 1 72 ? -12.693 10.512 10.258 1.00 56.94 72 GLY A N 1
ATOM 534 C CA . GLY A 1 72 ? -13.229 11.843 10.563 1.00 56.94 72 GLY A CA 1
ATOM 535 C C . GLY A 1 72 ? -13.051 12.897 9.459 1.00 56.94 72 GLY A C 1
ATOM 536 O O . GLY A 1 72 ? -12.384 12.700 8.449 1.00 56.94 72 GLY A O 1
ATOM 537 N N . SER A 1 73 ? -13.648 14.072 9.679 1.00 43.91 73 SER A N 1
ATOM 538 C CA . SER A 1 73 ? -13.820 15.157 8.695 1.00 43.91 73 SER A CA 1
ATOM 539 C C . SER A 1 73 ? -12.570 16.003 8.404 1.00 43.91 73 SER A C 1
ATOM 541 O O . SER A 1 73 ? -12.646 16.986 7.662 1.00 43.91 73 SER A O 1
ATOM 543 N N . LYS A 1 74 ? -11.407 15.640 8.960 1.00 43.81 74 LYS A N 1
ATOM 544 C CA . LYS A 1 74 ? -10.123 16.286 8.668 1.00 43.81 74 LYS A CA 1
ATOM 545 C C . LYS A 1 74 ? -9.002 15.265 8.466 1.00 43.81 74 LYS A C 1
ATOM 547 O O . LYS A 1 74 ? -8.728 14.455 9.347 1.00 43.81 74 LYS A O 1
ATOM 552 N N . ALA A 1 75 ? -8.273 15.509 7.380 1.00 53.66 75 ALA A N 1
ATOM 553 C CA . ALA A 1 75 ? -6.923 15.068 7.037 1.00 53.66 75 ALA A CA 1
ATOM 554 C C . ALA A 1 75 ? -6.806 13.890 6.064 1.00 53.66 75 ALA A C 1
ATOM 556 O O . ALA A 1 75 ? -7.475 12.864 6.163 1.00 53.66 75 ALA A O 1
ATOM 557 N N . ASN A 1 76 ? -5.871 14.091 5.138 1.00 62.50 76 ASN A N 1
ATOM 558 C CA . ASN A 1 76 ? -5.309 13.083 4.261 1.00 62.50 76 ASN A CA 1
ATOM 559 C C . ASN A 1 76 ? -4.913 11.851 5.096 1.00 62.50 76 ASN A C 1
ATOM 561 O O . ASN A 1 76 ? -4.306 11.987 6.161 1.00 62.50 76 ASN A O 1
ATOM 565 N N . GLY A 1 77 ? -5.280 10.654 4.631 1.00 73.12 77 GLY A N 1
ATOM 566 C CA . GLY A 1 77 ? -4.798 9.402 5.218 1.00 73.12 77 GLY A CA 1
ATOM 567 C C . GLY A 1 77 ? -3.270 9.298 5.174 1.00 73.12 77 GLY A C 1
ATOM 568 O O . GLY A 1 77 ? -2.597 10.067 4.478 1.00 73.12 77 GLY A O 1
ATOM 569 N N . THR A 1 78 ? -2.704 8.338 5.901 1.00 82.00 78 THR A N 1
ATOM 570 C CA . THR A 1 78 ? -1.274 8.041 5.780 1.00 82.00 78 THR A CA 1
ATOM 571 C C . THR A 1 78 ? -1.039 7.158 4.562 1.00 82.00 78 THR A C 1
ATOM 573 O O . THR A 1 78 ? -1.795 6.223 4.298 1.00 82.00 78 THR A O 1
ATOM 576 N N . ARG A 1 79 ? -0.007 7.486 3.787 1.00 85.44 79 ARG A N 1
ATOM 577 C CA . ARG A 1 79 ? 0.457 6.690 2.653 1.00 85.44 79 ARG A CA 1
ATOM 578 C C . ARG A 1 79 ? 1.943 6.405 2.817 1.00 85.44 79 ARG A C 1
ATOM 580 O O . ARG A 1 79 ? 2.664 7.273 3.311 1.00 85.44 79 ARG A O 1
ATOM 587 N N . PHE A 1 80 ? 2.367 5.193 2.484 1.00 88.25 80 PHE A N 1
ATOM 588 C CA . PHE A 1 80 ? 3.759 4.751 2.587 1.00 88.25 80 PHE A CA 1
ATOM 589 C C . PHE A 1 80 ? 3.987 3.477 1.769 1.00 88.25 80 PHE A C 1
ATOM 591 O O . PHE A 1 80 ? 3.038 2.757 1.460 1.00 88.25 80 PHE A O 1
ATOM 598 N N . GLY A 1 81 ? 5.238 3.176 1.426 1.00 89.69 81 GLY A N 1
ATOM 599 C CA . GLY A 1 81 ? 5.596 1.905 0.801 1.00 89.69 81 GLY A CA 1
ATOM 600 C C . GLY A 1 81 ? 5.956 0.816 1.812 1.00 89.69 81 GLY A C 1
ATOM 601 O O . GLY A 1 81 ? 6.485 1.086 2.896 1.00 89.69 81 GLY A O 1
ATOM 602 N N . VAL A 1 82 ? 5.670 -0.435 1.454 1.00 91.19 82 VAL A N 1
ATOM 603 C CA . VAL A 1 82 ? 6.006 -1.621 2.249 1.00 91.19 82 VAL A CA 1
ATOM 604 C C . VAL A 1 82 ? 6.771 -2.652 1.443 1.00 91.19 82 VAL A C 1
ATOM 606 O O . VAL A 1 82 ? 6.542 -2.862 0.253 1.00 91.19 82 VAL A O 1
ATOM 609 N N . GLY A 1 83 ? 7.677 -3.325 2.133 1.00 89.62 83 GLY A N 1
ATOM 610 C CA . GLY A 1 83 ? 8.554 -4.358 1.627 1.00 89.62 83 GLY A CA 1
ATOM 611 C C . GLY A 1 83 ? 9.006 -5.294 2.750 1.00 89.62 83 GLY A C 1
ATOM 612 O O . GLY A 1 83 ? 8.572 -5.158 3.896 1.00 89.62 83 GLY A O 1
ATOM 613 N N . PRO A 1 84 ? 9.928 -6.228 2.466 1.00 88.94 84 PRO A N 1
ATOM 614 C CA . PRO A 1 84 ? 10.319 -7.275 3.415 1.00 88.94 84 PRO A CA 1
ATOM 615 C C . PRO 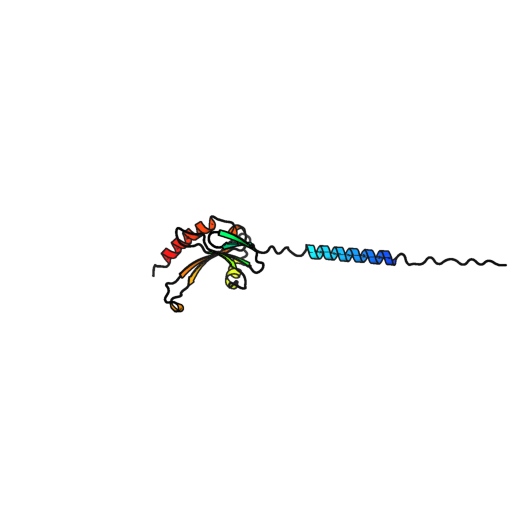A 1 84 ? 10.951 -6.760 4.716 1.00 88.94 84 PRO A C 1
ATOM 617 O O . PRO A 1 84 ? 11.078 -7.509 5.680 1.00 88.94 84 PRO A O 1
ATOM 620 N N . LYS A 1 85 ? 11.409 -5.502 4.737 1.00 89.12 85 LYS A N 1
ATOM 621 C CA . LYS A 1 85 ? 12.066 -4.896 5.901 1.00 89.12 85 LYS A CA 1
ATOM 622 C C . LYS A 1 85 ? 11.104 -4.252 6.894 1.00 89.12 85 LYS A C 1
ATOM 624 O O . LYS A 1 85 ? 11.485 -4.086 8.049 1.00 89.12 85 LYS A O 1
ATOM 629 N N . ASN A 1 86 ? 9.915 -3.838 6.457 1.00 87.69 86 ASN A N 1
ATOM 630 C CA . ASN A 1 86 ? 8.990 -3.056 7.280 1.00 87.69 86 ASN A CA 1
ATOM 631 C C . ASN A 1 86 ? 7.591 -3.674 7.411 1.00 87.69 86 ASN A C 1
ATOM 633 O O . ASN A 1 86 ? 6.782 -3.121 8.152 1.00 87.69 86 ASN A O 1
ATOM 637 N N . ASP A 1 87 ? 7.310 -4.806 6.758 1.00 88.44 87 ASP A N 1
ATOM 638 C CA . ASP A 1 87 ? 6.038 -5.518 6.906 1.00 88.44 87 ASP A CA 1
ATOM 639 C C . ASP A 1 87 ? 6.164 -7.030 6.646 1.00 88.44 87 ASP A C 1
ATOM 641 O O . ASP A 1 87 ? 7.104 -7.493 5.993 1.00 88.44 87 ASP A O 1
ATOM 645 N N . ASP A 1 88 ? 5.188 -7.804 7.130 1.00 85.12 88 ASP A N 1
ATOM 646 C CA . ASP A 1 88 ? 5.056 -9.227 6.808 1.00 85.12 88 ASP A CA 1
ATOM 647 C C . ASP A 1 88 ? 4.325 -9.403 5.473 1.00 85.12 88 ASP A C 1
ATOM 649 O O . ASP A 1 88 ? 3.094 -9.416 5.373 1.00 85.12 88 ASP A O 1
ATOM 653 N N . LEU A 1 89 ? 5.115 -9.582 4.416 1.00 86.31 89 LEU A N 1
ATOM 654 C CA . LEU A 1 89 ? 4.586 -9.771 3.072 1.00 86.31 89 LEU A CA 1
ATOM 655 C C . LEU A 1 89 ? 3.896 -11.127 2.869 1.00 86.31 89 LEU A C 1
ATOM 657 O O . LEU A 1 89 ? 3.260 -11.310 1.835 1.00 86.31 89 LEU A O 1
ATOM 661 N N . GLY A 1 90 ? 3.994 -12.087 3.795 1.00 86.81 90 GLY A N 1
ATOM 662 C CA . GLY A 1 90 ? 3.430 -13.428 3.618 1.00 86.81 90 GLY A CA 1
ATOM 663 C C . GLY A 1 90 ? 1.920 -13.402 3.364 1.00 86.81 90 GLY A C 1
ATOM 664 O O . GLY A 1 90 ? 1.439 -13.954 2.371 1.00 86.81 90 GLY A O 1
ATOM 665 N N . PHE A 1 91 ? 1.178 -12.694 4.219 1.00 83.94 91 PHE A N 1
ATOM 666 C CA . PHE A 1 91 ? -0.268 -12.507 4.066 1.00 83.94 91 PHE A CA 1
ATOM 667 C C . PHE A 1 91 ? -0.617 -11.684 2.816 1.00 83.94 91 PHE A C 1
ATOM 669 O O . PHE A 1 91 ? -1.551 -12.013 2.083 1.00 83.94 91 PHE A O 1
ATOM 676 N N . ILE A 1 92 ? 0.157 -10.637 2.540 1.00 86.12 92 ILE A N 1
ATOM 677 C CA . ILE A 1 92 ? -0.065 -9.711 1.424 1.00 86.12 92 ILE A CA 1
ATOM 678 C C . ILE A 1 92 ? 0.109 -10.434 0.079 1.00 86.12 92 ILE A C 1
ATOM 680 O O . ILE A 1 92 ? -0.773 -10.402 -0.782 1.00 86.12 92 ILE A O 1
ATOM 684 N N . ASN A 1 93 ? 1.215 -11.164 -0.065 1.00 87.75 93 ASN A N 1
ATOM 685 C CA . ASN A 1 93 ? 1.553 -11.939 -1.253 1.00 87.75 93 ASN A CA 1
ATOM 686 C C . ASN A 1 93 ? 0.509 -13.018 -1.539 1.00 87.75 93 ASN A C 1
ATOM 688 O O . ASN A 1 93 ? 0.141 -13.215 -2.694 1.00 87.75 93 ASN A O 1
ATOM 692 N N . ALA A 1 94 ? 0.004 -13.702 -0.508 1.00 86.56 94 ALA A N 1
ATOM 693 C CA . ALA A 1 94 ? -1.011 -14.738 -0.682 1.00 86.56 94 ALA A CA 1
ATOM 694 C C . ALA A 1 94 ? -2.294 -14.197 -1.339 1.00 86.56 94 ALA A C 1
ATOM 696 O O . ALA A 1 94 ? -2.894 -14.887 -2.161 1.00 86.56 94 ALA A O 1
ATOM 697 N N . ASN A 1 95 ? -2.682 -12.957 -1.024 1.00 85.00 95 ASN A N 1
ATOM 698 C CA . ASN A 1 95 ? -3.857 -12.317 -1.613 1.00 85.00 95 ASN A CA 1
ATOM 699 C C . ASN A 1 95 ? -3.598 -11.850 -3.054 1.00 85.00 95 ASN A C 1
ATOM 701 O O . ASN A 1 95 ? -4.410 -12.112 -3.940 1.00 85.00 95 ASN A O 1
ATOM 705 N N . PHE A 1 96 ? -2.459 -11.207 -3.325 1.00 85.31 96 PHE A N 1
ATOM 706 C CA . PHE A 1 96 ? -2.141 -10.739 -4.681 1.00 85.31 96 PHE A CA 1
ATOM 707 C C . PHE A 1 96 ? -1.771 -11.851 -5.664 1.00 85.31 96 PHE A C 1
ATOM 709 O O . PHE A 1 96 ? -1.921 -11.665 -6.869 1.00 85.31 96 PHE A O 1
ATOM 716 N N . ASN A 1 97 ? -1.338 -13.014 -5.175 1.00 82.62 97 ASN A N 1
ATOM 717 C CA . ASN A 1 97 ? -1.027 -14.170 -6.015 1.00 82.62 97 ASN A CA 1
ATOM 718 C C . ASN A 1 97 ? -2.280 -14.951 -6.464 1.00 82.62 97 ASN A C 1
ATOM 720 O O . ASN A 1 97 ? -2.172 -15.991 -7.117 1.00 82.62 97 ASN A O 1
ATOM 724 N N . VAL A 1 98 ? -3.484 -14.469 -6.136 1.00 79.19 98 VAL A N 1
ATOM 725 C CA . VAL A 1 98 ? -4.734 -15.002 -6.687 1.00 79.19 98 VAL A CA 1
ATOM 726 C C . VAL A 1 98 ? -4.826 -14.602 -8.160 1.00 79.19 98 VAL A C 1
ATOM 728 O O . VAL A 1 98 ? -5.311 -13.529 -8.515 1.00 79.19 98 VAL A O 1
ATOM 731 N N . ASN A 1 99 ? -4.330 -15.476 -9.033 1.00 65.69 99 ASN A N 1
ATOM 732 C CA . ASN A 1 99 ? -4.365 -15.281 -10.475 1.00 65.69 99 ASN A CA 1
ATOM 733 C C . ASN A 1 99 ? -5.621 -15.940 -11.061 1.00 65.69 99 ASN A C 1
ATOM 735 O O . ASN A 1 99 ? -5.710 -17.168 -11.124 1.00 65.69 99 ASN A O 1
ATOM 739 N N . MET A 1 100 ? -6.597 -15.133 -11.482 1.00 76.50 100 MET A N 1
ATOM 740 C CA . MET A 1 100 ? -7.751 -15.609 -12.243 1.00 76.50 100 MET A CA 1
ATOM 741 C C . MET A 1 100 ? -7.730 -15.030 -13.658 1.00 76.50 100 MET A C 1
ATOM 743 O O . MET A 1 100 ? -7.421 -13.856 -13.837 1.00 76.50 100 MET A O 1
ATOM 747 N N . PRO A 1 101 ? -8.104 -15.809 -14.686 1.00 79.19 101 PRO A N 1
ATOM 748 C CA . PRO A 1 101 ? -7.935 -15.392 -16.078 1.00 79.19 101 PRO A CA 1
ATOM 749 C C . PRO A 1 101 ? -8.808 -14.199 -16.505 1.00 79.19 101 PRO A C 1
ATOM 751 O O . PRO A 1 101 ? -8.593 -13.649 -17.579 1.00 79.19 101 PRO A O 1
ATOM 754 N N . PHE A 1 102 ? -9.794 -13.801 -15.698 1.00 80.94 102 PHE A N 1
ATOM 755 C CA . PHE A 1 102 ? -10.781 -12.765 -16.032 1.00 80.94 102 PHE A CA 1
ATOM 756 C C . PHE A 1 102 ? -10.815 -11.592 -15.042 1.00 80.94 102 PHE A C 1
ATOM 758 O O . PHE A 1 102 ? -11.554 -10.637 -15.270 1.00 80.94 102 PHE A O 1
ATOM 765 N N . TYR A 1 103 ? -10.026 -11.623 -13.964 1.00 72.31 103 TYR A N 1
ATOM 766 C CA . TYR A 1 103 ? -9.859 -10.466 -13.089 1.00 72.31 103 TYR A CA 1
ATOM 767 C C . TYR A 1 103 ? -8.486 -10.449 -12.426 1.00 72.31 103 TYR A C 1
ATOM 769 O O . TYR A 1 103 ? -7.887 -11.486 -12.154 1.00 72.31 103 TYR A O 1
ATOM 777 N N . ARG A 1 104 ? -8.015 -9.240 -12.123 1.00 73.69 104 ARG A N 1
ATOM 778 C CA . ARG A 1 104 ? -6.771 -8.989 -11.400 1.00 73.69 104 ARG A CA 1
ATOM 779 C C . ARG A 1 104 ? -7.095 -8.252 -10.109 1.00 73.69 104 ARG A C 1
ATOM 781 O O . ARG A 1 104 ? -7.829 -7.267 -10.137 1.00 73.69 104 ARG A O 1
ATOM 788 N N . LEU A 1 105 ? -6.533 -8.710 -8.994 1.00 77.56 105 LEU A N 1
ATOM 789 C CA . LEU A 1 105 ? -6.605 -7.974 -7.738 1.00 77.56 105 LEU A CA 1
ATOM 790 C C . LEU A 1 105 ? -5.714 -6.728 -7.841 1.00 77.56 105 LEU A C 1
ATOM 792 O O . LEU A 1 105 ? -4.502 -6.848 -8.008 1.00 77.56 105 LEU A O 1
ATOM 796 N N . ILE A 1 106 ? -6.331 -5.547 -7.785 1.00 76.31 106 ILE A N 1
ATOM 797 C CA . ILE A 1 106 ? -5.642 -4.245 -7.882 1.00 76.31 106 ILE A CA 1
ATOM 798 C C . ILE A 1 106 ? -5.364 -3.622 -6.510 1.00 76.31 106 ILE A C 1
ATOM 800 O O . ILE A 1 106 ? -4.399 -2.883 -6.342 1.00 76.31 106 ILE A O 1
ATOM 804 N N . ALA A 1 107 ? -6.216 -3.934 -5.536 1.00 81.62 107 ALA A N 1
ATOM 805 C CA . ALA A 1 107 ? -6.144 -3.448 -4.173 1.00 81.62 107 ALA A CA 1
ATOM 806 C C . ALA A 1 107 ? -6.847 -4.444 -3.252 1.00 81.62 107 ALA A C 1
ATOM 808 O O . ALA A 1 107 ? -7.851 -5.046 -3.645 1.00 81.62 107 ALA A O 1
ATOM 809 N N . PHE A 1 108 ? -6.371 -4.577 -2.020 1.00 84.06 108 PHE A N 1
ATOM 810 C CA . PHE A 1 108 ? -7.117 -5.254 -0.966 1.00 84.06 108 PHE A CA 1
ATOM 811 C C . PHE A 1 108 ? -7.056 -4.444 0.324 1.00 84.06 108 PHE A C 1
ATOM 813 O O . PHE A 1 108 ? -6.028 -3.850 0.642 1.00 84.06 108 PHE A O 1
ATOM 820 N N . CYS A 1 109 ? -8.165 -4.416 1.060 1.00 83.50 109 CYS A N 1
ATOM 821 C CA . CYS A 1 109 ? -8.272 -3.682 2.314 1.00 83.50 109 CYS A CA 1
ATOM 822 C C . CYS A 1 109 ? -8.698 -4.605 3.443 1.00 83.50 109 CYS A C 1
ATOM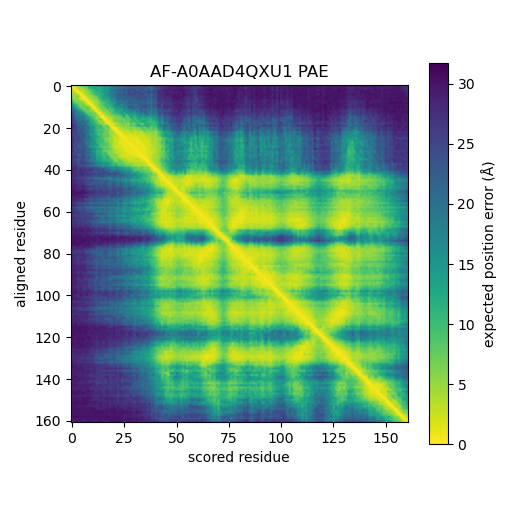 824 O O . CYS A 1 109 ? -9.529 -5.494 3.252 1.00 83.50 109 CYS A O 1
ATOM 826 N N . TYR A 1 110 ? -8.157 -4.367 4.627 1.00 85.38 110 TYR A N 1
ATOM 827 C CA . TYR A 1 110 ? -8.478 -5.125 5.824 1.00 85.38 110 TYR A CA 1
ATOM 828 C C . TYR A 1 110 ? -8.441 -4.228 7.054 1.00 85.38 110 TYR A C 1
ATOM 830 O O . TYR A 1 110 ? -7.790 -3.184 7.081 1.00 85.38 110 TYR A O 1
ATOM 838 N N . LEU A 1 111 ? -9.202 -4.639 8.063 1.00 82.81 111 LEU A N 1
ATOM 839 C CA . LEU A 1 111 ? -9.323 -3.925 9.321 1.00 82.81 111 LEU A CA 1
ATOM 840 C C . LEU A 1 111 ? -8.353 -4.528 10.334 1.00 82.81 111 LEU A C 1
ATOM 842 O O . LEU A 1 111 ? -8.455 -5.705 10.684 1.00 82.81 111 LEU A O 1
ATOM 846 N N . GLU A 1 112 ? -7.440 -3.710 10.826 1.00 82.25 112 GLU A N 1
ATOM 847 C CA . GLU A 1 112 ? -6.513 -4.056 11.889 1.00 82.25 112 GLU A CA 1
ATOM 848 C C . GLU A 1 112 ? -7.074 -3.573 13.217 1.00 82.25 112 GLU A C 1
ATOM 850 O O . GLU A 1 112 ? -7.510 -2.431 13.351 1.00 82.25 112 GLU A O 1
ATOM 855 N N . LYS A 1 113 ? -7.079 -4.459 14.213 1.00 82.94 113 LYS A N 1
ATOM 856 C CA . LYS A 1 113 ? -7.476 -4.126 15.578 1.00 82.94 113 LYS A CA 1
ATOM 857 C C . LYS A 1 113 ? -6.302 -4.380 16.507 1.00 82.94 113 LYS A C 1
ATOM 859 O O . LYS A 1 113 ? -5.989 -5.529 16.818 1.00 82.94 113 LYS A O 1
ATOM 864 N N . TYR A 1 114 ? -5.690 -3.309 16.991 1.00 81.56 114 TYR A N 1
ATOM 865 C CA . TYR A 1 114 ? -4.602 -3.373 17.953 1.00 81.56 114 TYR A CA 1
ATOM 866 C C . TYR A 1 114 ? -5.166 -3.367 19.368 1.00 81.56 114 TYR A C 1
ATOM 868 O O . TYR A 1 114 ? -5.710 -2.374 19.851 1.00 81.56 114 TYR A O 1
ATOM 876 N N . ASN A 1 115 ? -5.037 -4.499 20.060 1.00 80.12 115 ASN A N 1
ATOM 877 C CA . ASN A 1 115 ? -5.395 -4.587 21.468 1.00 80.12 115 ASN A CA 1
ATOM 878 C C . ASN A 1 115 ? -4.197 -4.195 22.342 1.00 80.12 115 ASN A C 1
ATOM 880 O O . ASN A 1 115 ? -3.426 -5.040 22.793 1.00 80.12 115 ASN A O 1
ATOM 884 N N . LEU A 1 116 ? -4.054 -2.894 22.586 1.00 79.19 116 LEU A N 1
ATOM 885 C CA . LEU A 1 116 ? -2.986 -2.328 23.416 1.00 79.19 116 LEU A CA 1
ATOM 886 C C . LEU A 1 116 ? -3.303 -2.381 24.919 1.00 79.19 116 LEU A C 1
ATOM 888 O O . LEU A 1 116 ? -2.542 -1.851 25.733 1.00 79.19 116 LEU A O 1
ATOM 892 N N . HIS A 1 117 ? -4.402 -3.032 25.313 1.00 75.75 117 HIS A N 1
ATOM 893 C CA . HIS A 1 117 ? -4.861 -3.064 26.700 1.00 75.75 117 HIS A CA 1
ATOM 894 C C . HIS A 1 117 ? -3.819 -3.675 27.645 1.00 75.75 117 HIS A C 1
ATOM 896 O O . HIS A 1 117 ? -3.599 -3.167 28.743 1.00 75.75 117 HIS A O 1
ATOM 902 N N . LEU A 1 118 ? -3.130 -4.723 27.183 1.00 68.81 118 LEU A N 1
ATOM 903 C CA . LEU A 1 118 ? -2.091 -5.423 27.941 1.00 68.81 118 LEU A CA 1
ATOM 904 C C . LEU A 1 118 ? -0.820 -4.592 28.152 1.00 68.81 118 LEU A C 1
ATOM 906 O O . LEU A 1 118 ? -0.150 -4.782 29.162 1.00 68.81 118 LEU A O 1
ATOM 910 N N . LEU A 1 119 ? -0.491 -3.680 27.232 1.00 72.69 119 LEU A N 1
ATOM 911 C CA . LEU A 1 119 ? 0.747 -2.898 27.302 1.00 72.69 119 LEU A CA 1
ATOM 912 C C . LEU A 1 119 ? 0.546 -1.504 27.908 1.00 72.69 119 LEU A C 1
ATOM 914 O O . LEU A 1 119 ? 1.385 -1.052 28.679 1.00 72.69 119 LEU A O 1
ATOM 918 N N . MET A 1 120 ? -0.544 -0.812 27.559 1.00 78.19 120 MET A N 1
ATOM 919 C CA . MET A 1 120 ? -0.708 0.618 27.866 1.00 78.19 120 MET A CA 1
ATOM 920 C C . MET A 1 120 ? -2.038 0.971 28.540 1.00 78.19 120 MET A C 1
ATOM 922 O O . MET A 1 120 ? -2.313 2.150 28.741 1.00 78.19 120 MET A O 1
ATOM 926 N N . ARG A 1 121 ? -2.891 -0.016 28.870 1.00 76.12 121 ARG A N 1
ATOM 927 C CA . ARG A 1 121 ? -4.291 0.215 29.299 1.00 76.12 121 ARG A CA 1
ATOM 928 C C . ARG A 1 121 ? -5.062 1.151 28.352 1.00 76.12 121 ARG A C 1
ATOM 930 O O . ARG A 1 121 ? -6.028 1.793 28.758 1.00 76.12 121 ARG A O 1
ATOM 937 N N . ALA A 1 122 ? -4.631 1.226 27.097 1.00 71.75 122 ALA A N 1
ATOM 938 C CA . ALA A 1 122 ? -5.275 2.024 26.072 1.00 71.75 122 ALA A CA 1
ATOM 939 C C . ALA A 1 122 ? -6.507 1.288 25.532 1.00 71.75 122 ALA A C 1
ATOM 941 O O . ALA A 1 122 ? -6.599 0.055 25.606 1.00 71.75 122 ALA A O 1
ATOM 942 N N . SER A 1 123 ? -7.455 2.053 24.991 1.00 72.88 123 SER A N 1
ATOM 943 C CA . SER A 1 123 ? -8.545 1.501 24.189 1.00 72.88 123 SER A CA 1
ATOM 944 C C . SER A 1 123 ? -7.980 0.775 22.970 1.00 72.88 123 SER A C 1
ATOM 946 O O . SER A 1 123 ? -6.904 1.118 22.479 1.00 72.88 123 SER A O 1
ATOM 948 N N . ALA A 1 124 ? -8.704 -0.235 22.485 1.00 75.19 124 ALA A N 1
ATOM 949 C CA . ALA A 1 124 ? -8.330 -0.890 21.241 1.00 75.19 124 ALA A CA 1
ATOM 950 C C . ALA A 1 124 ? -8.328 0.139 20.103 1.00 75.19 124 ALA A C 1
ATOM 952 O O . ALA A 1 124 ? -9.302 0.873 19.938 1.00 75.19 124 ALA A O 1
ATOM 953 N N . GLU A 1 125 ? -7.243 0.181 19.341 1.00 74.69 125 GLU A N 1
ATOM 954 C CA . GLU A 1 125 ? -7.138 1.021 18.154 1.00 74.69 125 GLU A CA 1
ATOM 955 C C . GLU A 1 125 ? -7.576 0.205 16.942 1.00 74.69 125 GLU A C 1
ATOM 957 O O . GLU A 1 125 ? -7.231 -0.974 16.816 1.00 74.69 125 GLU A O 1
ATOM 962 N N . VAL A 1 126 ? -8.393 0.812 16.087 1.00 75.75 126 VAL A N 1
ATOM 963 C CA . VAL A 1 126 ? -8.922 0.182 14.880 1.00 75.75 126 VAL A CA 1
ATOM 964 C C . VAL A 1 126 ? -8.476 1.002 13.684 1.00 75.75 126 VAL A C 1
ATOM 966 O O . VAL A 1 126 ? -8.783 2.190 13.600 1.00 75.75 126 VAL A O 1
ATOM 969 N N . THR A 1 127 ? -7.795 0.344 12.755 1.00 79.25 127 THR A N 1
ATOM 970 C CA . THR A 1 127 ? -7.185 0.973 11.588 1.00 79.25 127 THR A CA 1
ATOM 971 C C . THR A 1 127 ? -7.602 0.211 10.340 1.00 79.25 127 THR A C 1
ATOM 973 O O . THR A 1 127 ? -7.413 -0.998 10.254 1.00 79.25 127 THR A O 1
ATOM 976 N N . LEU A 1 128 ? -8.190 0.895 9.359 1.00 81.75 128 LEU A N 1
ATOM 977 C CA . LEU A 1 128 ? -8.427 0.311 8.039 1.00 81.75 128 LEU A CA 1
ATOM 978 C C . LEU A 1 128 ? -7.163 0.504 7.202 1.00 81.75 128 LEU A C 1
ATOM 980 O O . LEU A 1 128 ? -6.691 1.630 7.071 1.00 81.75 128 LEU A O 1
ATOM 984 N N . ARG A 1 129 ? -6.632 -0.571 6.626 1.00 85.88 129 ARG A N 1
ATOM 985 C CA . ARG A 1 129 ? -5.420 -0.539 5.807 1.00 85.88 129 A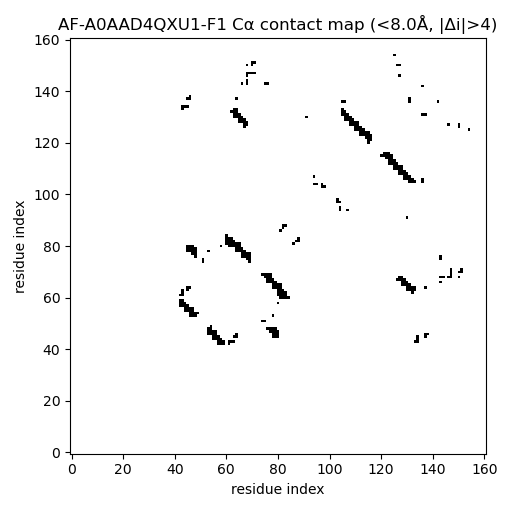RG A CA 1
ATOM 986 C C . ARG A 1 129 ? -5.710 -1.108 4.430 1.00 85.88 129 ARG A C 1
ATOM 988 O O . ARG A 1 129 ? -6.279 -2.190 4.320 1.00 85.88 129 ARG A O 1
ATOM 995 N N . CYS A 1 130 ? -5.336 -0.373 3.390 1.00 85.31 130 CYS A N 1
ATOM 996 C CA . CYS A 1 130 ? -5.483 -0.765 1.994 1.00 85.31 130 CYS A CA 1
ATOM 997 C C . CYS A 1 130 ? -4.111 -0.892 1.342 1.00 85.31 130 CYS A C 1
ATOM 999 O O . CYS A 1 130 ? -3.267 -0.015 1.513 1.00 85.31 130 CYS A O 1
ATOM 1001 N N . ILE A 1 131 ? -3.895 -1.972 0.598 1.00 88.50 131 ILE A N 1
ATOM 1002 C CA . ILE A 1 131 ? -2.611 -2.303 -0.020 1.00 88.50 131 ILE A CA 1
ATOM 1003 C C . ILE A 1 131 ? -2.7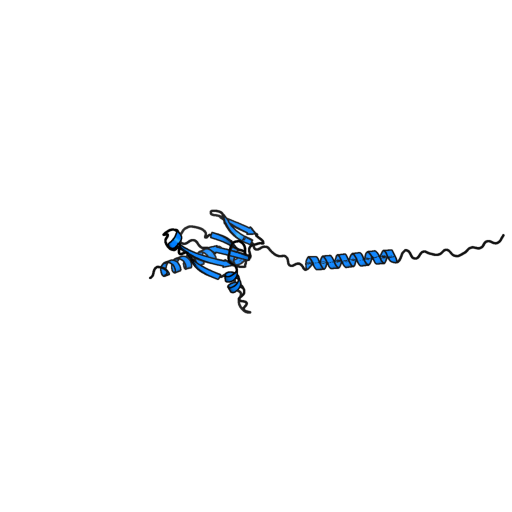99 -2.473 -1.516 1.00 88.50 131 ILE A C 1
ATOM 1005 O O . ILE A 1 131 ? -3.769 -3.092 -1.958 1.00 88.50 131 ILE A O 1
ATOM 1009 N N . CYS A 1 132 ? -1.851 -1.937 -2.278 1.00 85.88 132 CYS A N 1
ATOM 1010 C CA . CYS A 1 132 ? -1.876 -1.887 -3.727 1.00 85.88 132 CYS A CA 1
ATOM 1011 C C . CYS A 1 132 ? -0.518 -2.247 -4.328 1.00 85.88 132 CYS A C 1
ATOM 1013 O O . CYS A 1 132 ? 0.528 -1.908 -3.780 1.00 85.88 132 CYS A O 1
ATOM 1015 N N . ASN A 1 133 ? -0.542 -2.928 -5.472 1.00 78.81 133 ASN A N 1
ATOM 1016 C CA . ASN A 1 133 ? 0.647 -3.352 -6.218 1.00 78.81 133 ASN A CA 1
ATOM 1017 C C . ASN A 1 133 ? 0.769 -2.646 -7.580 1.00 78.81 133 ASN A C 1
ATOM 1019 O O . ASN A 1 133 ? 1.354 -3.199 -8.513 1.00 78.81 133 ASN A O 1
ATOM 1023 N N . TYR A 1 134 ? 0.132 -1.480 -7.724 1.00 72.06 134 TYR A N 1
ATOM 1024 C CA . TYR A 1 134 ? 0.087 -0.743 -8.981 1.00 72.06 134 TYR A CA 1
ATOM 1025 C C . TYR A 1 134 ? -0.165 0.758 -8.788 1.00 72.06 134 TYR A C 1
ATOM 1027 O O . TYR A 1 134 ? -0.930 1.165 -7.908 1.00 72.06 134 TYR A O 1
ATOM 1035 N N . ASP A 1 135 ? 0.405 1.559 -9.689 1.00 61.00 135 ASP A N 1
ATOM 1036 C CA . ASP A 1 135 ? 0.461 3.023 -9.608 1.00 61.00 135 ASP A CA 1
ATOM 1037 C C . ASP A 1 135 ? -0.909 3.718 -9.686 1.00 61.00 135 ASP A C 1
ATOM 1039 O O . ASP A 1 135 ? -1.092 4.801 -9.138 1.00 61.00 135 ASP A O 1
ATOM 1043 N N . LEU A 1 136 ? -1.925 3.112 -10.311 1.00 57.09 136 LEU A N 1
ATOM 1044 C CA . LEU A 1 136 ? -3.263 3.730 -10.360 1.00 57.09 136 LEU A CA 1
ATOM 1045 C C . LEU A 1 136 ? -3.938 3.795 -8.986 1.00 57.09 136 LEU A C 1
ATOM 1047 O O . LEU A 1 136 ? -4.660 4.747 -8.708 1.00 57.09 136 LEU A O 1
ATOM 1051 N N . CYS A 1 137 ? -3.690 2.820 -8.109 1.00 62.22 137 CYS A N 1
ATOM 1052 C CA . CYS A 1 137 ? -4.180 2.912 -6.734 1.00 62.22 137 CYS A CA 1
ATOM 1053 C C . CYS A 1 137 ? -3.410 3.976 -5.934 1.00 62.22 137 CYS A C 1
ATOM 1055 O O . CYS A 1 137 ? -3.978 4.613 -5.048 1.00 62.22 137 CYS A O 1
ATOM 1057 N N . ASN A 1 138 ? -2.141 4.206 -6.283 1.00 61.91 138 ASN A N 1
ATOM 1058 C CA . ASN A 1 138 ? -1.344 5.297 -5.732 1.00 61.91 138 ASN A CA 1
ATOM 1059 C C . ASN A 1 138 ? -1.941 6.658 -6.128 1.00 61.91 138 ASN A C 1
ATOM 1061 O O . ASN A 1 138 ? -2.056 7.542 -5.282 1.00 61.91 138 ASN A O 1
ATOM 1065 N N . ALA A 1 139 ? -2.366 6.815 -7.383 1.00 56.72 139 ALA A N 1
ATOM 1066 C CA . ALA A 1 139 ? -2.786 8.096 -7.953 1.00 56.72 139 ALA A CA 1
ATOM 1067 C C . ALA A 1 139 ? -4.210 8.556 -7.583 1.00 56.72 139 ALA A C 1
ATOM 1069 O O . ALA A 1 139 ? -4.517 9.745 -7.703 1.00 56.72 139 ALA A O 1
ATOM 1070 N N . GLU A 1 140 ? -5.097 7.652 -7.159 1.00 60.88 140 GLU A N 1
ATOM 1071 C CA . GLU A 1 140 ? -6.523 7.970 -7.060 1.00 60.88 140 GLU A CA 1
ATOM 1072 C C . GLU A 1 140 ? -6.860 8.770 -5.789 1.00 60.88 140 GLU A C 1
ATOM 1074 O O . GLU A 1 14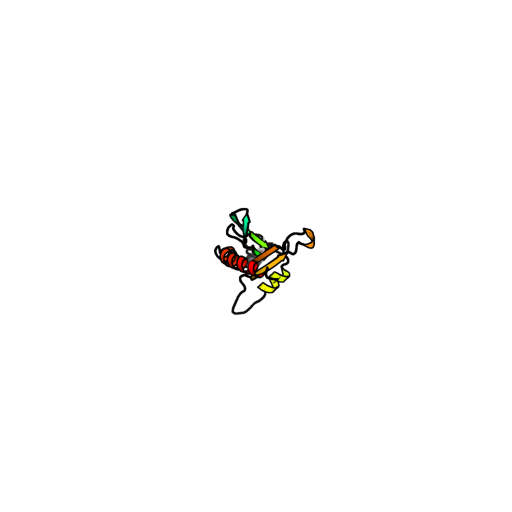0 ? -6.979 8.247 -4.674 1.00 60.88 140 GLU A O 1
ATOM 1079 N N . THR A 1 141 ? -7.058 10.077 -5.965 1.00 59.53 141 THR A N 1
ATOM 1080 C CA . THR A 1 141 ? -7.443 11.005 -4.896 1.00 59.53 141 THR A CA 1
ATOM 1081 C C . THR A 1 141 ? -8.869 10.779 -4.401 1.00 59.53 141 THR A C 1
ATOM 1083 O O . THR A 1 141 ? -9.205 11.260 -3.332 1.00 59.53 141 THR A O 1
ATOM 1086 N N . GLU A 1 142 ? -9.723 10.030 -5.091 1.00 61.94 142 GLU A N 1
ATOM 1087 C CA . GLU A 1 142 ? -11.068 9.721 -4.584 1.00 61.94 142 GLU A CA 1
ATOM 1088 C C . GLU A 1 142 ? -11.112 8.413 -3.779 1.00 61.94 142 GLU A C 1
ATOM 1090 O O . GLU A 1 142 ? -12.003 8.209 -2.949 1.00 61.94 142 GLU A O 1
ATOM 1095 N N . LEU A 1 143 ? -10.115 7.542 -3.949 1.00 63.12 143 LEU A N 1
ATOM 1096 C CA . LEU A 1 143 ? -10.085 6.229 -3.311 1.00 63.12 143 LEU A CA 1
ATOM 1097 C C . LEU A 1 143 ? -9.977 6.344 -1.782 1.00 63.12 143 LEU A C 1
ATOM 1099 O O . LEU A 1 143 ? -10.618 5.587 -1.051 1.00 63.12 143 LEU A O 1
ATOM 1103 N N . TYR A 1 144 ? -9.253 7.352 -1.280 1.00 63.91 144 TYR A N 1
ATOM 1104 C CA . TYR A 1 144 ? -9.224 7.632 0.158 1.00 63.91 144 TYR A CA 1
ATOM 1105 C C . TYR A 1 144 ? -10.605 8.029 0.694 1.00 63.91 144 TYR A C 1
ATOM 1107 O O . TYR A 1 144 ? -10.932 7.659 1.817 1.00 63.91 144 TYR A O 1
ATOM 1115 N N . LYS A 1 145 ? -11.422 8.761 -0.083 1.00 63.53 145 LYS A N 1
ATOM 1116 C CA . LYS A 1 145 ? -12.769 9.173 0.343 1.00 63.53 145 LYS A CA 1
ATOM 1117 C C . LYS A 1 145 ? -13.691 7.969 0.419 1.00 63.53 145 LYS A C 1
ATOM 1119 O O . LYS A 1 145 ? -14.400 7.809 1.407 1.00 63.53 145 LYS A O 1
ATOM 1124 N N . TYR A 1 146 ? -13.619 7.090 -0.580 1.00 62.19 146 TYR A N 1
ATOM 1125 C CA . TYR A 1 146 ? -14.352 5.829 -0.575 1.00 62.19 146 TYR A CA 1
ATOM 1126 C C . TYR A 1 146 ? -14.011 4.992 0.668 1.00 62.19 146 TYR A C 1
ATOM 1128 O O . TYR A 1 146 ? -14.903 4.586 1.411 1.00 62.19 146 TYR A O 1
ATOM 1136 N N . PHE A 1 147 ? -12.728 4.811 0.987 1.00 60.66 147 PHE A N 1
ATOM 1137 C CA . PHE A 1 147 ? -12.359 4.048 2.181 1.00 60.66 147 PHE A CA 1
ATOM 1138 C C . PHE A 1 147 ? -12.618 4.778 3.500 1.00 60.66 147 PHE A C 1
ATOM 1140 O O . PHE A 1 147 ? -12.931 4.115 4.484 1.00 60.66 147 PHE A O 1
ATOM 1147 N N . ALA A 1 148 ? -12.548 6.110 3.543 1.00 61.69 148 ALA A N 1
ATOM 1148 C CA . ALA A 1 148 ? -12.929 6.882 4.725 1.00 61.69 148 ALA A CA 1
ATOM 1149 C C . ALA A 1 148 ? -14.405 6.648 5.086 1.00 61.69 148 ALA A C 1
ATOM 1151 O O . ALA A 1 148 ? -14.711 6.405 6.252 1.00 61.69 148 ALA A O 1
ATOM 1152 N N . THR A 1 149 ? -15.298 6.609 4.087 1.00 61.19 149 THR A N 1
ATOM 1153 C CA . THR A 1 149 ? -16.718 6.288 4.323 1.00 61.19 149 THR A CA 1
ATOM 1154 C C . THR A 1 149 ? -16.916 4.876 4.883 1.00 61.19 149 THR A C 1
ATOM 1156 O O . THR A 1 149 ? -17.679 4.688 5.827 1.00 61.19 149 THR A O 1
ATOM 1159 N N . LEU A 1 150 ? -16.163 3.888 4.387 1.00 57.47 150 LEU A N 1
ATOM 1160 C CA . LEU A 1 150 ? -16.208 2.513 4.902 1.00 57.47 150 LEU A CA 1
ATOM 1161 C C . LEU A 1 150 ? -15.596 2.388 6.308 1.00 57.47 150 LEU A C 1
ATOM 1163 O O . LEU A 1 150 ? -16.074 1.607 7.134 1.00 57.47 150 LEU A O 1
ATOM 1167 N N . GLY A 1 151 ? -14.540 3.155 6.588 1.00 58.12 151 GLY A N 1
ATOM 1168 C CA . GLY A 1 151 ? -13.885 3.228 7.890 1.00 58.12 151 GLY A CA 1
ATOM 1169 C C . GLY A 1 151 ? -14.844 3.699 8.981 1.00 58.12 151 GLY A C 1
ATOM 1170 O O . GLY A 1 151 ? -14.955 3.037 10.013 1.00 58.12 151 GLY A O 1
ATOM 1171 N N . GLU A 1 152 ? -15.603 4.766 8.718 1.00 59.31 152 GLU A N 1
ATOM 1172 C CA . GLU A 1 152 ? -16.645 5.255 9.628 1.00 59.31 152 GLU A CA 1
ATOM 1173 C C . GLU A 1 152 ? -17.706 4.176 9.894 1.00 59.31 152 GLU A C 1
ATOM 1175 O O . GLU A 1 152 ? -17.940 3.820 11.050 1.00 59.31 152 GLU A O 1
ATOM 1180 N N . GLU A 1 153 ? -18.280 3.565 8.853 1.00 53.75 153 GLU A N 1
ATOM 1181 C CA . GLU A 1 153 ? -19.289 2.504 9.012 1.00 53.75 153 GLU A CA 1
ATOM 1182 C C . GLU A 1 153 ? -18.776 1.286 9.799 1.00 53.75 153 GLU A C 1
ATOM 1184 O O . GLU A 1 153 ? -19.510 0.693 10.599 1.00 53.75 153 GLU A O 1
ATOM 1189 N N . SER A 1 154 ? -17.514 0.902 9.590 1.00 50.81 154 SER A N 1
ATOM 1190 C CA . SER A 1 154 ? -16.900 -0.241 10.270 1.00 50.81 154 SER A CA 1
ATOM 1191 C C . SER A 1 154 ? -16.608 0.034 11.751 1.00 50.81 154 SER A C 1
ATOM 1193 O O . SER A 1 154 ? -16.858 -0.847 12.581 1.00 50.81 154 SER A O 1
ATOM 1195 N N . MET A 1 155 ? -16.191 1.259 12.105 1.00 50.56 155 MET A N 1
ATOM 1196 C CA . MET A 1 155 ? -16.043 1.702 13.498 1.00 50.56 155 MET A CA 1
ATOM 1197 C C . MET A 1 155 ? -17.379 1.643 14.245 1.00 50.56 155 MET A C 1
ATOM 1199 O O . MET A 1 155 ? -17.453 1.048 15.318 1.00 50.56 155 MET A O 1
ATOM 1203 N N . PHE A 1 156 ? -18.471 2.126 13.640 1.00 49.69 156 PHE A N 1
ATOM 1204 C CA . PHE A 1 156 ? -19.808 2.061 14.252 1.00 49.69 156 PHE A CA 1
ATOM 1205 C C . PHE A 1 156 ? -20.336 0.631 14.451 1.00 49.69 156 PHE A C 1
ATOM 1207 O O . PHE A 1 156 ? -21.260 0.396 15.237 1.00 49.69 156 PHE A O 1
ATOM 1214 N N . ARG A 1 157 ? -19.776 -0.357 13.746 1.00 49.28 157 ARG A N 1
ATOM 1215 C CA . ARG A 1 157 ? -20.174 -1.766 13.868 1.00 49.28 157 ARG A CA 1
ATOM 1216 C C . ARG A 1 157 ? -19.357 -2.532 14.913 1.00 49.28 157 ARG A C 1
ATOM 1218 O O . ARG A 1 157 ? -19.854 -3.538 15.420 1.00 49.28 157 ARG A O 1
ATOM 1225 N N . GLY A 1 158 ? -18.154 -2.057 15.245 1.00 45.84 158 GLY A N 1
ATOM 1226 C CA . GLY A 1 158 ? -17.238 -2.672 16.211 1.00 45.84 158 GLY A CA 1
ATOM 1227 C C . GLY A 1 158 ? -17.642 -2.517 17.683 1.00 45.84 158 GLY A C 1
ATOM 1228 O O . GLY A 1 158 ? -17.262 -3.364 18.490 1.00 45.84 158 GLY A O 1
ATOM 1229 N N . ASP A 1 159 ? -18.459 -1.510 18.006 1.00 46.28 159 ASP A N 1
ATOM 1230 C CA . ASP A 1 159 ? -18.872 -1.169 19.381 1.00 46.28 159 ASP A CA 1
ATOM 1231 C C . ASP A 1 159 ? -20.175 -1.846 19.846 1.00 46.28 159 ASP A C 1
ATOM 1233 O O . ASP A 1 159 ? -20.672 -1.588 20.940 1.00 46.28 159 ASP A O 1
ATOM 1237 N N . ARG A 1 160 ? -20.749 -2.751 19.042 1.00 38.88 160 ARG A N 1
ATOM 1238 C CA . ARG A 1 160 ? -21.901 -3.572 19.455 1.00 38.88 160 ARG A CA 1
ATOM 1239 C C . ARG A 1 160 ? -21.455 -4.931 19.992 1.00 38.88 160 ARG A C 1
ATOM 1241 O 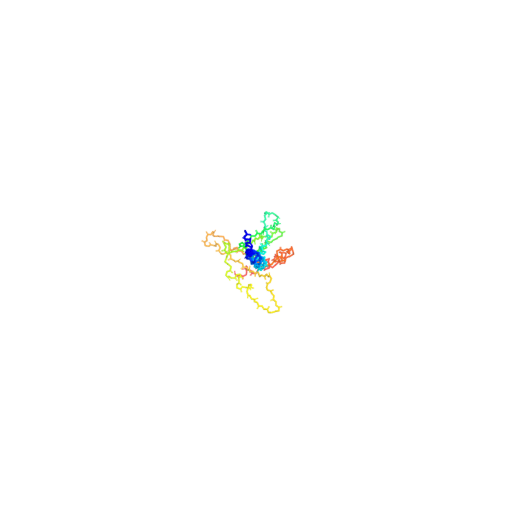O . ARG A 1 160 ? -21.707 -5.945 19.344 1.00 38.88 160 ARG A O 1
ATOM 1248 N N . LYS A 1 161 ? -20.816 -4.957 21.163 1.00 35.84 161 LYS A N 1
ATOM 1249 C CA . LYS A 1 161 ? -20.786 -6.130 22.055 1.00 35.84 161 LYS A CA 1
ATOM 1250 C C . LYS A 1 161 ? -20.748 -5.708 23.513 1.00 35.84 161 LYS A C 1
ATOM 1252 O O . LYS A 1 161 ? -19.858 -4.904 23.853 1.00 35.84 161 LYS A O 1
#

Radius of gyration: 32.04 Å; Cα contacts (8 Å, |Δi|>4): 193; chains: 1; bounding box: 100×35×94 Å

Mean predicted aligned error: 14.56 Å

InterPro domains:
  IPR035291 Protein of unknown function DUF5354 [PF17305] (59-148)

Solvent-accessible surface area (backbone atoms only — not comparable to full-atom values): 9849 Å² total; per-residue (Å²): 140,88,87,81,85,76,84,82,83,80,77,88,68,71,66,61,62,61,53,55,55,55,54,53,52,53,52,52,51,52,50,54,53,56,60,72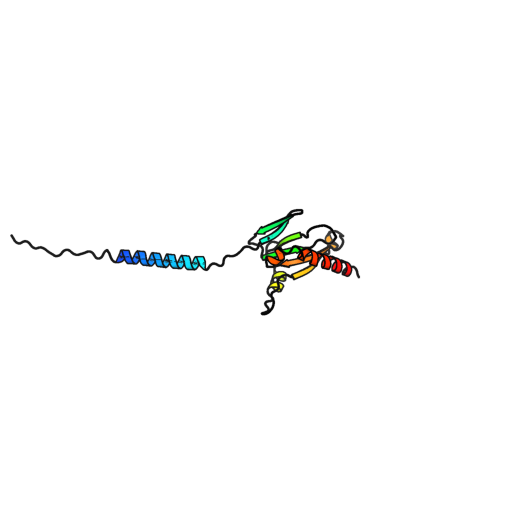,66,55,75,83,78,78,54,49,62,19,43,30,50,60,86,96,43,76,45,80,47,71,39,79,68,34,70,33,30,36,40,29,46,41,80,70,100,67,65,83,39,51,31,35,65,36,22,81,89,78,45,78,51,68,70,55,49,6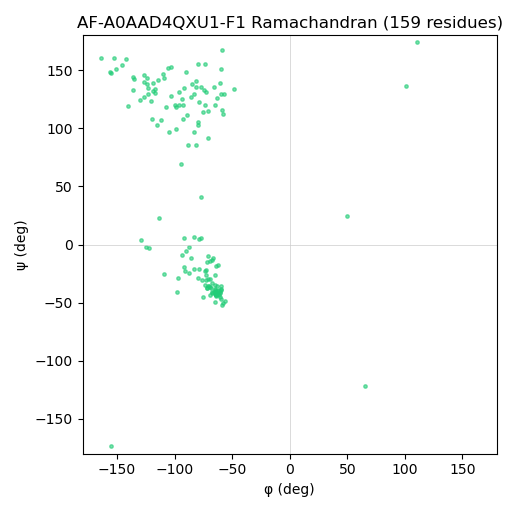2,61,63,65,53,82,49,101,87,55,76,76,59,64,53,70,50,79,44,74,46,75,37,46,89,82,68,71,41,74,68,46,76,46,48,42,33,42,22,77,49,61,67,66,59,66,44,78,59,55,49,56,58,47,27,56,52,43,50,59,50,56,72,59,68,74,75,121